Protein AF-A0AAW0I495-F1 (afdb_monomer_lite)

pLDDT: mean 79.86, std 12.15, range [39.84, 93.38]

Radius of gyration: 35.54 Å; chains: 1; bounding box: 94×28×80 Å

Secondary structure (DSSP, 8-state):
--TTSTTS--EEEEEEEEEEETTEEEEEEEEEEES--S-HHHHHHHHHHHTT--GGGHHHHHHHHHHHHHHHHHHHHHHHHHHHHHHHHTT-S-HHHHHHHHHHHHHTTSPPPP--HHHHHHHHHHHHHT-HHHHHHHHHHHHHHHHT-

Structure (mmCIF, N/CA/C/O backbone):
data_AF-A0AAW0I495-F1
#
_entry.id   AF-A0AAW0I495-F1
#
loop_
_atom_site.group_PDB
_atom_site.id
_atom_site.type_symbol
_atom_site.label_atom_id
_atom_site.label_alt_id
_atom_site.label_comp_id
_atom_site.label_asym_id
_atom_site.label_entity_id
_atom_site.label_seq_id
_atom_site.pdbx_PDB_ins_code
_atom_site.Cartn_x
_atom_site.Cartn_y
_atom_site.Cartn_z
_atom_site.occupancy
_atom_site.B_iso_or_equiv
_atom_site.auth_seq_id
_atom_site.auth_comp_id
_atom_site.auth_asym_id
_atom_site.auth_atom_id
_atom_site.pdbx_PDB_model_num
ATOM 1 N N . MET A 1 1 ? -3.732 14.929 -19.873 1.00 40.59 1 MET A N 1
ATOM 2 C CA . MET A 1 1 ? -3.754 13.552 -19.326 1.00 40.59 1 MET A CA 1
ATOM 3 C C . MET A 1 1 ? -4.647 13.350 -18.081 1.00 40.59 1 MET A C 1
ATOM 5 O O . MET A 1 1 ? -4.532 12.325 -17.434 1.00 40.59 1 MET A O 1
ATOM 9 N N . LYS A 1 2 ? -5.598 14.244 -17.744 1.00 39.84 2 LYS A N 1
ATOM 10 C CA . LYS A 1 2 ? -6.384 14.153 -16.486 1.00 39.84 2 LYS A CA 1
ATOM 11 C C . LYS A 1 2 ? -7.687 13.326 -16.546 1.00 39.84 2 LYS A C 1
ATOM 13 O O . LYS A 1 2 ? -8.270 13.065 -15.507 1.00 39.84 2 LYS A O 1
ATOM 18 N N . LYS A 1 3 ? -8.145 12.896 -17.729 1.00 41.38 3 LYS A N 1
ATOM 19 C CA . LYS A 1 3 ? -9.504 12.338 -17.918 1.00 41.38 3 LYS A CA 1
ATOM 20 C C . LYS A 1 3 ? -9.664 10.833 -17.646 1.00 41.38 3 LYS A C 1
ATOM 22 O O . LYS A 1 3 ? -10.792 10.364 -17.626 1.00 41.38 3 LYS A O 1
ATOM 27 N N . ASN A 1 4 ? -8.579 10.074 -17.453 1.00 40.81 4 ASN A N 1
ATOM 28 C CA . ASN A 1 4 ? -8.675 8.617 -17.247 1.00 40.81 4 ASN A CA 1
ATOM 29 C C . ASN A 1 4 ? -8.729 8.199 -15.768 1.00 40.81 4 ASN A C 1
ATOM 31 O O . ASN A 1 4 ? -9.059 7.060 -15.466 1.00 40.81 4 ASN A O 1
ATOM 35 N N . ARG A 1 5 ? -8.449 9.133 -14.850 1.00 46.62 5 ARG A N 1
ATOM 36 C CA . ARG A 1 5 ? -8.487 8.894 -13.403 1.00 46.62 5 ARG A CA 1
ATOM 37 C C . ARG A 1 5 ? -9.922 8.717 -12.890 1.00 46.62 5 ARG A C 1
ATOM 39 O O . ARG A 1 5 ? -10.199 7.796 -12.144 1.00 46.62 5 ARG A O 1
ATOM 46 N N . GLU A 1 6 ? -10.874 9.509 -13.375 1.00 45.34 6 GLU A N 1
ATOM 47 C CA . GLU A 1 6 ? -12.251 9.551 -12.845 1.00 45.34 6 GLU A CA 1
ATOM 48 C C . GLU A 1 6 ? -13.083 8.265 -13.032 1.00 45.34 6 GLU A C 1
ATOM 50 O O . GLU A 1 6 ? -14.117 8.112 -12.387 1.00 45.34 6 GLU A O 1
ATOM 55 N N . ARG A 1 7 ? -12.672 7.322 -13.892 1.00 47.03 7 ARG A N 1
ATOM 56 C CA . ARG A 1 7 ? -13.521 6.173 -14.264 1.00 47.03 7 ARG A CA 1
ATOM 57 C C . ARG A 1 7 ? -13.521 5.010 -13.268 1.00 47.03 7 ARG A C 1
ATOM 59 O O . ARG A 1 7 ? -14.416 4.175 -13.354 1.00 47.03 7 ARG A O 1
ATOM 66 N N . PHE A 1 8 ? -12.576 4.951 -12.328 1.00 48.75 8 PHE A N 1
ATOM 67 C CA . PHE A 1 8 ? -12.433 3.802 -11.419 1.00 48.75 8 PHE A CA 1
ATOM 68 C C . PHE A 1 8 ? -12.704 4.107 -9.936 1.00 48.75 8 PHE A C 1
ATOM 70 O O . PHE A 1 8 ? -12.811 3.174 -9.144 1.00 48.75 8 PHE A O 1
ATOM 77 N N . TYR A 1 9 ? -12.895 5.375 -9.562 1.00 53.16 9 TYR A N 1
ATOM 78 C CA . TYR A 1 9 ? -12.878 5.839 -8.164 1.00 53.16 9 TYR A CA 1
ATOM 79 C C . TYR A 1 9 ? -14.238 5.875 -7.446 1.00 53.16 9 TYR A C 1
ATOM 81 O O . TYR A 1 9 ? -14.495 6.772 -6.654 1.00 53.16 9 TYR A O 1
ATOM 89 N N . ASN A 1 10 ? -15.146 4.940 -7.731 1.00 58.00 10 ASN A N 1
ATOM 90 C CA . ASN A 1 10 ? -16.449 4.891 -7.048 1.00 58.00 10 ASN A CA 1
ATOM 91 C C . ASN A 1 10 ? -16.924 3.455 -6.811 1.00 58.00 10 ASN A C 1
ATOM 93 O O . ASN A 1 10 ? -18.068 3.108 -7.104 1.00 58.00 10 ASN A O 1
ATOM 97 N N . LYS A 1 11 ? -16.042 2.586 -6.311 1.00 72.06 11 LYS A N 1
ATOM 98 C CA . LYS A 1 11 ? -16.481 1.283 -5.802 1.00 72.06 11 LYS A CA 1
ATOM 99 C C . LYS A 1 11 ? -16.771 1.425 -4.316 1.00 72.06 11 LYS A C 1
ATOM 101 O O . LYS A 1 11 ? -15.855 1.638 -3.525 1.00 72.06 11 LYS A O 1
ATOM 106 N N . GLU A 1 12 ? -18.048 1.328 -3.963 1.00 80.38 12 GLU A N 1
ATOM 107 C CA . GLU A 1 12 ? -18.464 1.127 -2.578 1.00 80.38 12 GLU A CA 1
ATOM 108 C C . GLU A 1 12 ? -18.153 -0.320 -2.188 1.00 80.38 12 GLU A C 1
ATOM 110 O O . GLU A 1 12 ? -18.569 -1.262 -2.867 1.00 80.38 12 GLU A O 1
ATOM 115 N N . ARG A 1 13 ? -17.382 -0.495 -1.116 1.00 84.69 13 ARG A N 1
ATOM 116 C CA . ARG A 1 13 ? -17.071 -1.799 -0.529 1.00 84.69 13 ARG A CA 1
ATOM 117 C C . ARG A 1 13 ? -17.518 -1.806 0.918 1.00 84.69 13 ARG A 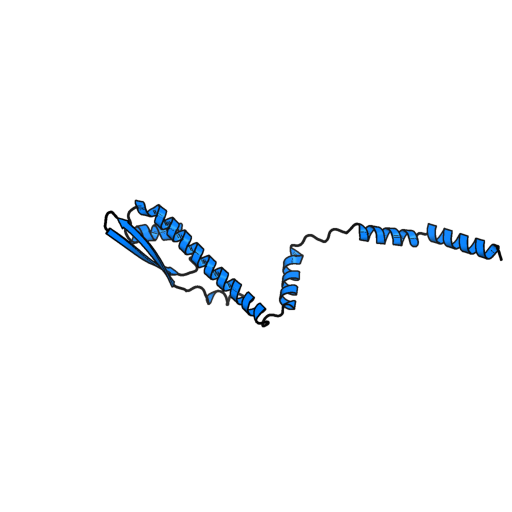C 1
ATOM 119 O O . ARG A 1 13 ? -17.332 -0.830 1.637 1.00 84.69 13 ARG A O 1
ATOM 126 N N . GLU A 1 14 ? -18.125 -2.903 1.337 1.00 88.81 14 GLU A N 1
ATOM 127 C CA . GLU A 1 14 ? -18.637 -3.036 2.695 1.00 88.81 14 GLU A CA 1
ATOM 128 C C . GLU A 1 14 ? -17.513 -3.503 3.628 1.00 88.81 14 GLU A C 1
ATOM 130 O O . GLU A 1 14 ? -17.007 -4.617 3.506 1.00 88.81 14 GLU A O 1
ATOM 135 N N . PHE A 1 15 ? -17.120 -2.641 4.563 1.00 89.25 15 PHE A N 1
ATOM 136 C CA . PHE A 1 15 ? -16.272 -3.007 5.688 1.00 89.25 15 PHE A CA 1
ATOM 137 C C . PHE A 1 15 ? -17.123 -3.707 6.744 1.00 89.25 15 PHE A C 1
ATOM 139 O O . PHE A 1 15 ? -18.096 -3.137 7.240 1.00 89.25 15 PHE A O 1
ATOM 146 N N . VAL A 1 16 ? -16.751 -4.938 7.097 1.00 90.50 16 VAL A N 1
ATOM 147 C CA . VAL A 1 16 ? -17.463 -5.754 8.085 1.00 90.50 16 VAL A CA 1
ATOM 148 C C . VAL A 1 16 ? -16.538 -6.057 9.255 1.00 90.50 16 VAL A C 1
ATOM 150 O O . VAL A 1 16 ? -15.575 -6.809 9.117 1.00 90.50 16 VAL A O 1
ATOM 153 N N . TYR A 1 17 ? -16.869 -5.527 10.427 1.00 90.56 17 TYR A N 1
ATOM 154 C CA . TYR A 1 17 ? -16.129 -5.758 11.661 1.00 90.56 17 TYR A CA 1
ATOM 155 C C . TYR A 1 17 ? -16.989 -6.497 12.683 1.00 90.56 17 TYR A C 1
ATOM 157 O O . TYR A 1 17 ? -18.093 -6.071 13.011 1.00 90.56 17 TYR A O 1
ATOM 165 N N . LYS A 1 18 ? -16.490 -7.622 13.197 1.00 90.25 18 LYS A N 1
ATOM 166 C CA . LYS A 1 18 ? -17.214 -8.485 14.139 1.00 90.25 18 LYS A CA 1
ATOM 167 C C . LYS A 1 18 ? -16.511 -8.478 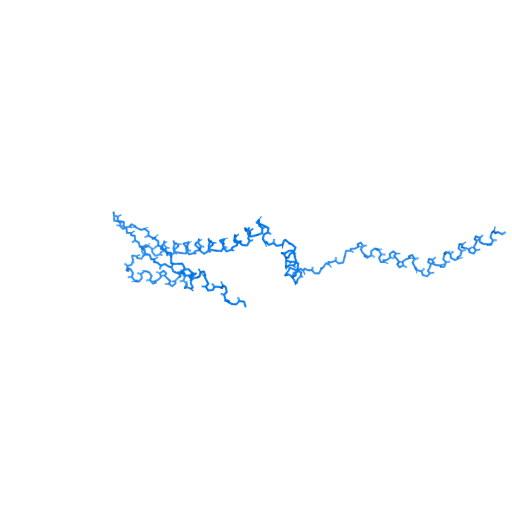15.484 1.00 90.25 18 LYS A C 1
ATOM 169 O O . LYS A 1 18 ? -15.339 -8.832 15.559 1.00 90.25 18 LYS A O 1
ATOM 174 N N . PHE A 1 19 ? -17.242 -8.160 16.545 1.00 87.38 19 PHE A N 1
ATOM 175 C CA . PHE A 1 19 ? -16.723 -8.165 17.911 1.00 87.38 19 PHE A CA 1
ATOM 176 C C . PHE A 1 19 ? -17.697 -8.847 18.872 1.00 87.38 19 PHE A C 1
ATOM 178 O O . PHE A 1 19 ? -18.851 -9.122 18.537 1.00 87.38 19 PHE A O 1
ATOM 185 N N . LYS A 1 20 ? -17.220 -9.188 20.070 1.00 86.38 20 LYS A N 1
ATOM 186 C CA . LYS A 1 20 ? -18.035 -9.834 21.105 1.00 86.38 20 LYS A CA 1
ATOM 187 C C . LYS A 1 20 ? -18.022 -9.007 22.376 1.00 86.38 20 LYS A C 1
ATOM 189 O O . LYS A 1 20 ? -16.964 -8.542 22.787 1.00 86.38 20 LYS A O 1
ATOM 194 N N . VAL A 1 21 ? -19.183 -8.883 23.010 1.00 83.50 21 VAL A N 1
ATOM 195 C CA . VAL A 1 21 ? -19.320 -8.302 24.349 1.00 83.50 21 VAL A CA 1
ATOM 196 C C . VAL A 1 21 ? -19.984 -9.357 25.228 1.00 83.50 21 VAL A C 1
ATOM 198 O O . VAL A 1 21 ? -21.162 -9.670 25.067 1.00 83.50 21 VAL A O 1
ATOM 201 N N . GLY A 1 22 ? -19.204 -9.985 26.112 1.00 83.19 22 GLY A N 1
ATOM 202 C CA . GLY A 1 22 ? -19.672 -11.139 26.884 1.00 83.19 22 GLY A CA 1
ATOM 203 C C . GLY A 1 22 ? -20.067 -12.316 25.980 1.00 83.19 22 GLY A C 1
ATOM 204 O O . GLY A 1 22 ? -19.237 -12.827 25.227 1.00 83.19 22 GLY A O 1
ATOM 205 N N . ASN A 1 23 ? -21.335 -12.737 26.048 1.00 82.88 23 ASN A N 1
ATOM 206 C CA . ASN A 1 23 ? -21.888 -13.815 25.214 1.00 82.88 23 ASN A CA 1
ATOM 207 C C . ASN A 1 23 ? -22.534 -13.328 23.907 1.00 82.88 23 ASN A C 1
ATOM 209 O O . ASN A 1 23 ? -22.874 -14.151 23.054 1.00 82.88 23 ASN A O 1
ATOM 213 N N . GLU A 1 24 ? -22.693 -12.018 23.728 1.00 83.88 24 GLU A N 1
ATOM 214 C CA . GLU A 1 24 ? -23.334 -11.443 22.548 1.00 83.88 24 GLU A CA 1
ATOM 215 C C . GLU A 1 24 ? -22.299 -11.114 21.467 1.00 83.88 24 GLU A C 1
ATOM 217 O O . GLU A 1 24 ? -21.165 -10.712 21.748 1.00 83.88 24 GLU A O 1
ATOM 222 N N . ARG A 1 25 ? -22.678 -11.332 20.203 1.00 86.81 25 ARG A N 1
ATOM 223 C CA . ARG A 1 25 ? -21.847 -11.050 19.026 1.00 86.81 25 ARG A CA 1
ATOM 224 C C . ARG A 1 25 ? -22.445 -9.867 18.284 1.00 86.81 25 ARG A C 1
ATOM 226 O O . ARG A 1 25 ? -23.616 -9.912 17.919 1.00 86.81 25 ARG A O 1
ATOM 233 N N . PHE A 1 26 ? -21.622 -8.867 18.021 1.00 86.38 26 PHE A N 1
ATOM 234 C CA . PHE A 1 26 ? -21.993 -7.665 17.296 1.00 86.38 26 PHE A CA 1
ATOM 235 C C . PHE A 1 26 ? -21.232 -7.600 15.978 1.00 86.38 26 PHE A C 1
ATOM 237 O O . PHE A 1 26 ? -20.101 -8.080 15.861 1.00 86.38 26 PHE A O 1
ATOM 244 N N . GLU A 1 27 ? -21.874 -7.014 14.977 1.00 89.81 27 GLU A N 1
ATOM 245 C CA . GLU A 1 27 ? -21.320 -6.835 13.644 1.00 89.81 27 GLU A CA 1
ATOM 246 C C . GLU A 1 27 ? -21.578 -5.399 13.195 1.00 89.81 27 GLU A C 1
ATOM 248 O O . GLU A 1 27 ? -22.721 -4.951 13.130 1.00 89.81 27 GLU A O 1
ATOM 253 N N . LEU A 1 28 ? -20.498 -4.681 12.912 1.00 87.31 28 LEU A N 1
ATOM 254 C CA . LEU A 1 28 ? -20.501 -3.347 12.344 1.00 87.31 28 LEU A CA 1
ATOM 255 C C . LEU A 1 28 ? -20.291 -3.475 10.835 1.00 87.31 28 LEU A C 1
ATOM 257 O O . LEU A 1 28 ? -19.292 -4.050 10.402 1.00 87.31 28 LEU A O 1
ATOM 261 N N . ARG A 1 29 ? -21.222 -2.935 10.046 1.00 88.81 29 ARG A N 1
ATOM 262 C CA . ARG A 1 29 ? -21.123 -2.871 8.584 1.00 88.81 29 ARG A CA 1
ATOM 263 C C . ARG A 1 29 ? -21.100 -1.425 8.136 1.00 88.81 29 ARG A C 1
ATOM 265 O O . ARG A 1 29 ? -22.003 -0.666 8.485 1.00 88.81 29 ARG A O 1
ATOM 272 N N . VAL A 1 30 ? -20.075 -1.055 7.380 1.00 87.06 30 VAL A N 1
ATOM 273 C CA . VAL A 1 30 ? -19.862 0.320 6.925 1.00 87.06 30 VAL A CA 1
ATOM 274 C C . VAL A 1 30 ? -19.537 0.304 5.435 1.00 87.06 30 VAL A C 1
ATOM 276 O O . VAL A 1 30 ? -18.528 -0.286 5.050 1.00 87.06 30 VAL A O 1
ATOM 279 N N . PRO A 1 31 ? -20.336 0.952 4.576 1.00 87.00 31 PRO A N 1
ATOM 280 C CA . PRO A 1 31 ? -19.961 1.139 3.182 1.00 87.00 31 PRO A CA 1
ATOM 281 C C . PRO A 1 31 ? -18.845 2.188 3.077 1.00 87.00 31 PRO A C 1
ATOM 283 O O . PRO A 1 31 ? -19.015 3.334 3.491 1.00 87.00 31 PRO A O 1
ATOM 286 N N . LEU A 1 32 ? -17.705 1.800 2.508 1.00 85.75 32 LEU A N 1
ATOM 287 C CA . LEU A 1 32 ? -16.554 2.666 2.259 1.00 85.75 32 LEU A CA 1
ATOM 288 C C . LEU A 1 32 ? -16.368 2.880 0.759 1.00 85.75 32 LEU A C 1
ATOM 290 O O . LEU A 1 32 ? -16.420 1.935 -0.029 1.00 85.75 32 LEU A O 1
ATOM 294 N N . LYS A 1 33 ? -16.135 4.130 0.360 1.00 84.62 33 LYS A N 1
ATOM 295 C CA . LYS A 1 33 ? -15.825 4.496 -1.025 1.00 84.62 33 LYS A CA 1
ATOM 296 C C . LYS A 1 33 ? -14.319 4.465 -1.231 1.00 84.62 33 LYS A C 1
ATOM 298 O O . LYS A 1 33 ? -13.593 5.097 -0.473 1.00 84.62 33 LYS A O 1
ATOM 303 N N . PHE A 1 34 ? -13.876 3.737 -2.253 1.00 81.25 34 PHE A N 1
ATOM 304 C CA . PHE A 1 34 ? -12.468 3.668 -2.635 1.00 81.25 34 PHE A CA 1
ATOM 305 C C . PHE A 1 34 ? -12.177 4.561 -3.850 1.00 81.25 34 PHE A C 1
ATOM 307 O O . PHE A 1 34 ? -12.960 4.541 -4.811 1.00 81.25 34 PHE A O 1
ATOM 314 N N . PRO A 1 35 ? -11.059 5.312 -3.835 1.00 75.62 35 PRO A N 1
ATOM 315 C CA . PRO A 1 35 ? -9.995 5.308 -2.833 1.00 75.62 35 PRO A CA 1
ATOM 316 C C . PRO A 1 35 ? -10.416 6.102 -1.590 1.00 75.62 35 PRO A C 1
ATOM 318 O O . PRO A 1 35 ? -11.150 7.083 -1.687 1.00 75.62 35 PRO A O 1
ATOM 321 N N . VAL A 1 36 ? -9.993 5.645 -0.411 1.00 76.62 36 VAL A N 1
ATOM 322 C CA . VAL A 1 36 ? -10.319 6.331 0.842 1.00 76.62 36 VAL A CA 1
ATOM 323 C C . VAL A 1 36 ? -9.443 7.582 0.935 1.00 76.62 36 VAL A C 1
ATOM 325 O O . VAL A 1 36 ? -8.290 7.506 1.344 1.00 76.62 36 VAL A O 1
ATOM 328 N N . ASP A 1 37 ? -9.985 8.729 0.521 1.00 70.75 37 ASP A N 1
ATOM 329 C CA . ASP A 1 37 ? -9.281 10.020 0.588 1.00 70.75 37 ASP A CA 1
ATOM 330 C C . ASP A 1 37 ? -9.147 10.538 2.035 1.00 70.75 37 ASP A C 1
ATOM 332 O O . ASP A 1 37 ? -8.296 11.374 2.342 1.00 70.75 37 ASP A O 1
ATOM 336 N N . GLU A 1 38 ? -9.993 10.048 2.944 1.00 75.75 38 GLU A N 1
ATOM 337 C CA . GLU A 1 38 ? -9.979 10.431 4.353 1.00 75.75 38 GLU A CA 1
ATOM 338 C C . GLU A 1 38 ? -8.912 9.673 5.151 1.00 75.75 38 GLU A C 1
ATOM 340 O O . GLU A 1 38 ? -8.647 8.491 4.944 1.00 75.75 38 GLU A O 1
ATOM 345 N N . ASN A 1 39 ? -8.319 10.340 6.143 1.00 84.81 39 ASN A N 1
ATOM 346 C CA . ASN A 1 39 ? -7.395 9.682 7.061 1.00 84.81 39 ASN A CA 1
ATOM 347 C C . ASN A 1 39 ? -8.123 8.549 7.809 1.00 84.81 39 ASN A C 1
ATOM 349 O O . ASN A 1 39 ? -9.154 8.786 8.438 1.00 84.81 39 ASN A O 1
ATOM 353 N N . VAL A 1 40 ? -7.552 7.342 7.833 1.00 86.19 40 VAL A N 1
ATOM 354 C CA . VAL A 1 40 ? -8.080 6.199 8.604 1.00 86.19 40 VAL A CA 1
ATOM 355 C C . VAL A 1 40 ? -8.239 6.554 10.090 1.00 86.19 40 VAL A C 1
ATOM 357 O O . VAL A 1 40 ? -9.186 6.136 10.759 1.00 86.19 40 VAL A O 1
ATOM 360 N N . SER A 1 41 ? -7.357 7.418 10.608 1.00 85.69 41 SER A N 1
ATOM 361 C CA . SER A 1 41 ? -7.462 7.955 11.966 1.00 85.69 41 SER A CA 1
ATOM 362 C C . SER A 1 41 ? -8.648 8.920 12.156 1.00 85.69 41 SER A C 1
ATOM 364 O O . SER A 1 41 ? -9.127 9.101 13.263 1.00 85.69 41 SER A O 1
ATOM 366 N N . HIS A 1 42 ? -9.163 9.543 11.109 1.00 87.62 42 HIS A N 1
ATOM 367 C CA . HIS A 1 42 ? -10.403 10.311 11.203 1.00 87.62 42 HIS A CA 1
ATOM 368 C C . HIS A 1 42 ? -11.617 9.379 11.105 1.00 87.62 42 HIS A C 1
ATOM 370 O O . HIS A 1 42 ? -12.503 9.412 11.957 1.00 87.62 42 HIS A O 1
ATOM 376 N N . LEU A 1 43 ? -11.590 8.462 10.134 1.00 87.25 43 LEU A N 1
ATOM 377 C CA . LEU A 1 43 ? -12.669 7.515 9.872 1.00 87.25 43 LEU A CA 1
ATOM 378 C C . LEU A 1 43 ? -12.968 6.607 11.076 1.00 87.25 43 LEU A C 1
ATOM 380 O O . LEU A 1 43 ? -14.133 6.460 11.440 1.00 87.25 43 LEU A O 1
ATOM 384 N N . HIS A 1 44 ? -11.951 6.052 11.751 1.00 90.06 44 HIS A N 1
ATOM 385 C CA . HIS A 1 44 ? -12.194 5.246 12.959 1.00 90.06 44 HIS A CA 1
ATOM 386 C C . HIS A 1 44 ? -12.867 6.067 14.071 1.00 90.06 44 HIS A C 1
ATOM 388 O O . HIS A 1 44 ? -13.783 5.569 14.719 1.00 90.06 44 HIS A O 1
ATOM 394 N N . GLY A 1 45 ? -12.461 7.328 14.264 1.00 86.38 45 GLY A N 1
ATOM 395 C CA . GLY A 1 45 ? -13.045 8.217 15.267 1.00 86.38 45 GLY A CA 1
ATOM 396 C C . GLY A 1 45 ? -14.508 8.528 14.958 1.00 86.38 45 GLY A C 1
ATOM 397 O O . GLY A 1 45 ? -15.360 8.464 15.845 1.00 86.38 45 GLY A O 1
ATOM 398 N N . CYS A 1 46 ? -14.826 8.768 13.682 1.00 87.81 46 CYS A N 1
ATOM 399 C CA . CYS A 1 46 ? -16.204 8.908 13.222 1.00 87.81 46 CYS A CA 1
ATOM 400 C C . CYS A 1 46 ? -17.025 7.639 13.484 1.00 87.81 46 CYS A C 1
ATOM 402 O O . CYS A 1 46 ? -18.144 7.746 13.976 1.00 87.81 46 CYS A O 1
ATOM 404 N N . LEU A 1 47 ? -16.483 6.447 13.215 1.00 88.44 47 LEU A N 1
ATOM 405 C CA . LEU A 1 47 ? -17.182 5.182 13.464 1.00 88.44 47 LEU A CA 1
ATOM 406 C C . LEU A 1 47 ? -17.443 4.937 14.952 1.00 88.44 47 LEU A C 1
ATOM 408 O O . LEU A 1 47 ? -18.556 4.562 15.322 1.00 88.44 47 LEU A O 1
ATOM 412 N N . MET A 1 48 ? -16.447 5.198 15.800 1.00 89.06 48 MET A N 1
ATOM 413 C CA . MET A 1 48 ? -16.578 5.112 17.255 1.00 89.06 48 MET A CA 1
ATOM 414 C C . MET A 1 48 ? -17.693 6.028 17.775 1.00 89.06 48 MET A C 1
ATOM 416 O O . MET A 1 48 ? -18.524 5.588 18.572 1.00 89.06 48 MET A O 1
ATOM 420 N N . LEU A 1 49 ? -17.743 7.272 17.283 1.00 87.81 49 LEU A N 1
ATOM 421 C CA . LEU A 1 49 ? -18.728 8.275 17.692 1.00 87.81 49 LEU A CA 1
ATOM 422 C C . LEU A 1 49 ? -20.137 7.977 17.158 1.00 87.81 49 LEU A C 1
ATOM 424 O O . LEU A 1 49 ? -21.106 8.044 17.908 1.00 87.81 49 LEU A O 1
ATOM 428 N N . LEU A 1 50 ? -20.266 7.642 15.871 1.00 88.12 50 LEU A N 1
ATOM 429 C CA . LEU A 1 50 ? -21.562 7.430 15.214 1.00 88.12 50 LEU A CA 1
ATOM 430 C C . LEU A 1 50 ? -22.279 6.177 15.724 1.00 88.12 50 LEU A C 1
ATOM 432 O O . LEU A 1 50 ? -23.503 6.175 15.845 1.00 88.12 50 LEU A O 1
ATOM 436 N N . HIS A 1 51 ? -21.527 5.119 16.034 1.00 86.12 51 HIS A N 1
ATOM 437 C CA . HIS A 1 51 ? -22.087 3.834 16.454 1.00 86.12 51 HIS A CA 1
ATOM 438 C C . HIS A 1 51 ? -22.045 3.607 17.973 1.00 86.12 51 HIS A C 1
ATOM 440 O O . HIS A 1 51 ? -22.451 2.536 18.421 1.00 86.12 51 HIS A O 1
ATOM 446 N N . ASN A 1 52 ? -21.600 4.597 18.763 1.00 85.38 52 ASN A N 1
ATOM 447 C CA . ASN A 1 52 ? -21.460 4.512 20.225 1.00 85.38 52 ASN A CA 1
ATOM 448 C C . ASN A 1 52 ? -20.742 3.225 20.674 1.00 85.38 52 ASN A C 1
ATOM 450 O O . ASN A 1 52 ? -21.219 2.487 21.540 1.00 85.38 52 ASN A O 1
ATOM 454 N N . LEU A 1 53 ? -19.613 2.926 20.029 1.00 87.44 53 LEU A N 1
ATOM 455 C CA . LEU A 1 53 ? -18.897 1.671 20.235 1.00 87.44 53 LEU A CA 1
ATOM 456 C C . LEU A 1 53 ? -18.104 1.685 21.555 1.00 87.44 53 LEU A C 1
ATOM 458 O O . LEU A 1 53 ? -17.588 2.731 21.954 1.00 87.44 53 LEU A O 1
ATOM 462 N N . PRO A 1 54 ? -17.961 0.535 22.240 1.00 86.12 54 PRO A N 1
ATOM 463 C CA . PRO A 1 54 ? -17.157 0.453 23.456 1.00 86.12 54 PRO A CA 1
ATOM 464 C C . PRO A 1 54 ? -15.682 0.812 23.220 1.00 86.12 54 PRO A C 1
ATOM 466 O O . PRO A 1 54 ? -15.079 0.361 22.256 1.00 86.12 54 PRO A O 1
ATOM 469 N N . CYS A 1 55 ? -15.042 1.535 24.139 1.00 85.75 55 CYS A N 1
ATOM 470 C CA . CYS A 1 55 ? -13.637 1.942 23.976 1.00 85.75 55 CYS A CA 1
ATOM 471 C C . CYS A 1 55 ? -12.643 0.769 23.887 1.00 85.75 55 CYS A C 1
ATOM 473 O O . CYS A 1 55 ? -11.579 0.903 23.295 1.00 85.75 55 CYS A O 1
ATOM 475 N N . PHE A 1 56 ? -12.978 -0.408 24.426 1.00 87.19 56 PHE A N 1
ATOM 476 C CA . PHE A 1 56 ? -12.068 -1.556 24.396 1.00 87.19 56 PHE A CA 1
ATOM 477 C C . PHE A 1 56 ? -11.847 -2.130 22.988 1.00 87.19 56 PHE A C 1
ATOM 479 O O . PHE A 1 56 ? -10.859 -2.825 22.786 1.00 87.19 56 PHE A O 1
ATOM 486 N N . ILE A 1 57 ? -12.749 -1.870 22.030 1.00 88.50 57 ILE A N 1
ATOM 487 C CA . ILE A 1 57 ? -12.575 -2.317 20.638 1.00 88.50 57 ILE A CA 1
ATOM 488 C C . ILE A 1 57 ? -11.836 -1.292 19.779 1.00 88.50 57 ILE A C 1
ATOM 490 O O . ILE A 1 57 ? -11.606 -1.559 18.606 1.00 88.50 57 ILE A O 1
ATOM 494 N N . GLU A 1 58 ? -11.501 -0.119 20.318 1.00 88.81 58 GLU A N 1
ATOM 495 C CA . GLU A 1 58 ? -10.977 1.010 19.544 1.00 88.81 58 GLU A CA 1
ATOM 496 C C . GLU A 1 58 ? -9.658 0.670 18.838 1.00 88.81 58 GLU A C 1
ATOM 498 O O . GLU A 1 58 ? -9.517 0.933 17.642 1.00 88.81 58 GLU A O 1
ATOM 503 N N . SER A 1 59 ? -8.718 0.036 19.549 1.00 89.44 59 SER A N 1
ATOM 504 C CA . SER A 1 59 ? -7.432 -0.398 18.986 1.00 89.44 59 SER A CA 1
ATOM 505 C C . SER A 1 59 ? -7.624 -1.386 17.841 1.00 89.44 59 SER A C 1
ATOM 507 O O . SER A 1 59 ? -7.086 -1.196 16.750 1.00 89.44 59 SER A O 1
ATOM 509 N N . ASP A 1 60 ? -8.440 -2.405 18.085 1.00 91.12 60 ASP A N 1
ATOM 510 C CA . ASP A 1 60 ? -8.631 -3.534 17.181 1.00 91.12 60 ASP A CA 1
ATOM 511 C C . ASP A 1 60 ? -9.432 -3.110 15.948 1.00 91.12 60 ASP A C 1
ATOM 513 O O . ASP A 1 60 ? -9.120 -3.507 14.826 1.00 91.12 60 ASP A O 1
ATOM 517 N N . LEU A 1 61 ? -10.434 -2.245 16.140 1.00 90.38 61 LEU A N 1
ATOM 518 C CA . LEU A 1 61 ? -11.215 -1.646 15.065 1.00 90.38 61 LEU A CA 1
ATOM 519 C C . LEU A 1 61 ? -10.329 -0.781 14.172 1.00 90.38 61 LEU A C 1
ATOM 521 O O . LEU A 1 61 ? -10.422 -0.882 12.951 1.00 90.38 61 LEU A O 1
ATOM 525 N N . LYS A 1 62 ? -9.467 0.054 14.764 1.00 91.62 62 LYS A N 1
ATOM 526 C CA . LYS A 1 62 ? -8.541 0.897 14.007 1.00 91.62 62 LYS A CA 1
ATOM 527 C C . LYS A 1 62 ? -7.576 0.048 13.185 1.00 91.62 62 LYS A C 1
ATOM 529 O O . LYS A 1 62 ? -7.382 0.331 12.009 1.00 91.62 62 LYS A O 1
ATOM 534 N N . GLU A 1 63 ? -7.002 -0.995 13.778 1.00 93.38 63 GLU A N 1
ATOM 535 C CA . GLU A 1 63 ? -6.084 -1.892 13.076 1.00 93.38 63 GLU A CA 1
ATOM 536 C C . GLU A 1 63 ? -6.782 -2.666 11.949 1.00 93.38 63 GLU A C 1
ATOM 538 O O . GLU A 1 63 ? -6.268 -2.731 10.832 1.00 93.38 63 GLU A O 1
ATOM 543 N N . ALA A 1 64 ? -7.973 -3.212 12.212 1.00 92.31 64 ALA A N 1
ATOM 544 C CA . ALA A 1 64 ? -8.766 -3.922 11.213 1.00 92.31 64 ALA A CA 1
ATOM 545 C C . ALA A 1 64 ? -9.186 -3.005 10.057 1.00 92.31 64 ALA A C 1
ATOM 547 O O . ALA A 1 64 ? -9.152 -3.421 8.900 1.00 92.31 64 ALA A O 1
ATOM 548 N N . LEU A 1 65 ? -9.552 -1.757 10.359 1.00 91.19 65 LEU A N 1
ATOM 549 C CA . LEU A 1 65 ? -9.902 -0.756 9.357 1.00 91.19 65 LEU A CA 1
ATOM 550 C C . LEU A 1 65 ? -8.687 -0.371 8.506 1.00 91.19 65 LEU A C 1
ATOM 552 O O . LEU A 1 65 ? -8.800 -0.355 7.284 1.00 91.19 65 LEU A O 1
ATOM 556 N N . SER A 1 66 ? -7.528 -0.113 9.124 1.00 91.81 66 SER A N 1
ATOM 557 C CA . SER A 1 66 ? -6.284 0.167 8.395 1.00 91.81 66 SER A CA 1
ATOM 558 C C . SER A 1 66 ? -5.916 -0.981 7.462 1.00 91.81 66 SER A C 1
ATOM 560 O O . SER A 1 66 ? -5.722 -0.748 6.273 1.00 91.81 66 SER A O 1
ATOM 562 N N . ARG A 1 67 ? -5.908 -2.222 7.969 1.00 93.06 67 ARG A N 1
ATOM 563 C CA . ARG A 1 67 ? -5.615 -3.408 7.153 1.00 93.06 67 ARG A CA 1
ATOM 564 C C . ARG A 1 67 ? -6.585 -3.556 5.989 1.00 93.06 67 ARG A C 1
ATOM 566 O O . ARG A 1 67 ? -6.147 -3.776 4.870 1.00 93.06 67 ARG A O 1
ATOM 573 N N . PHE A 1 68 ? -7.884 -3.380 6.223 1.00 91.38 68 PHE A N 1
ATOM 574 C CA . PHE A 1 68 ? -8.879 -3.467 5.156 1.00 91.38 68 PHE A CA 1
ATOM 575 C C . PHE A 1 68 ? -8.659 -2.412 4.064 1.00 91.38 68 PHE A C 1
ATOM 577 O O . PHE A 1 68 ? -8.718 -2.728 2.877 1.00 91.38 68 PHE A O 1
ATOM 584 N N . VAL A 1 69 ? -8.388 -1.161 4.449 1.00 90.00 69 VAL A N 1
ATOM 585 C CA . VAL A 1 69 ? -8.121 -0.084 3.487 1.00 90.00 69 VAL A CA 1
ATOM 586 C C . VAL A 1 69 ? -6.836 -0.355 2.706 1.00 90.00 69 VAL A C 1
ATOM 588 O O . VAL A 1 69 ? -6.827 -0.180 1.489 1.00 90.00 69 VAL A O 1
ATOM 591 N N . GLU A 1 70 ? -5.776 -0.812 3.372 1.00 90.81 70 GLU A N 1
ATOM 592 C CA . GLU A 1 70 ? -4.504 -1.165 2.736 1.00 90.81 70 GLU A CA 1
ATOM 593 C C . GLU A 1 70 ? -4.658 -2.333 1.757 1.00 90.81 70 GLU A C 1
ATOM 595 O O . GLU A 1 70 ? -4.275 -2.204 0.596 1.00 90.81 70 GLU A O 1
ATOM 600 N N . GLU A 1 71 ? -5.266 -3.443 2.183 1.00 90.81 71 GLU A N 1
ATOM 601 C CA . GLU A 1 71 ? -5.483 -4.630 1.350 1.00 90.81 71 GLU A CA 1
ATOM 602 C C . GLU A 1 71 ? -6.322 -4.303 0.111 1.00 90.81 71 GLU A C 1
ATOM 604 O O . GLU A 1 71 ? -5.955 -4.662 -1.007 1.00 90.81 71 GLU A O 1
ATOM 609 N N . GLU A 1 72 ? -7.436 -3.590 0.273 1.00 88.94 72 GLU A N 1
ATOM 610 C CA . GLU A 1 72 ? -8.310 -3.270 -0.855 1.00 88.94 72 GLU A CA 1
ATOM 611 C C . GLU A 1 72 ? -7.677 -2.241 -1.804 1.00 88.94 72 GLU A C 1
ATOM 613 O O . GLU A 1 72 ? -7.865 -2.347 -3.020 1.00 88.94 72 GLU A O 1
ATOM 618 N N . SER A 1 73 ? -6.874 -1.306 -1.281 1.00 87.94 73 SER A N 1
ATOM 619 C CA . SER A 1 73 ? -6.097 -0.366 -2.104 1.00 87.94 73 SER A CA 1
ATOM 620 C C . SER A 1 73 ? -4.995 -1.080 -2.886 1.00 87.94 73 SER A C 1
ATOM 622 O O . SER A 1 73 ? -4.845 -0.843 -4.084 1.00 87.94 73 SER A O 1
ATOM 624 N N . LEU A 1 74 ? -4.264 -2.001 -2.248 1.00 89.00 74 LEU A N 1
ATOM 625 C CA . LEU A 1 74 ? -3.261 -2.839 -2.910 1.00 89.00 74 LEU A CA 1
ATOM 626 C C . LEU A 1 74 ? -3.889 -3.659 -4.035 1.00 89.00 74 LEU A C 1
ATOM 628 O O . LEU A 1 74 ? -3.388 -3.646 -5.152 1.00 89.00 74 LEU A O 1
ATOM 632 N N . ARG A 1 75 ? -5.041 -4.288 -3.788 1.00 88.31 75 ARG A N 1
ATOM 633 C CA . ARG A 1 75 ? -5.761 -5.058 -4.813 1.00 88.31 75 ARG A CA 1
ATOM 634 C C . ARG A 1 75 ? -6.200 -4.210 -6.002 1.00 88.31 75 ARG A C 1
ATOM 636 O O . ARG A 1 75 ? -6.258 -4.717 -7.123 1.00 88.31 75 ARG A O 1
ATOM 643 N N . ASP A 1 76 ? -6.561 -2.950 -5.773 1.00 86.62 76 ASP A N 1
ATOM 644 C CA . ASP A 1 76 ? -6.887 -2.029 -6.861 1.00 86.62 76 ASP A CA 1
ATOM 645 C C . ASP A 1 76 ? -5.645 -1.641 -7.668 1.00 86.62 76 ASP A C 1
ATOM 647 O O . ASP A 1 76 ? -5.716 -1.640 -8.899 1.00 86.62 76 ASP A O 1
ATOM 651 N N . HIS A 1 77 ? -4.508 -1.414 -7.009 1.00 86.06 77 HIS A N 1
ATOM 652 C CA . HIS A 1 77 ? -3.229 -1.186 -7.682 1.00 86.06 77 HIS A CA 1
ATOM 653 C C . HIS A 1 77 ? -2.753 -2.405 -8.473 1.00 86.06 77 HIS A C 1
ATOM 655 O O . HIS A 1 77 ? -2.379 -2.257 -9.634 1.00 86.06 77 HIS A O 1
ATOM 661 N N . ASP A 1 78 ? -2.836 -3.604 -7.898 1.00 88.94 78 ASP A N 1
ATOM 662 C CA . ASP A 1 78 ? -2.496 -4.852 -8.582 1.00 88.94 78 ASP A CA 1
ATOM 663 C C . ASP A 1 78 ? -3.358 -5.026 -9.834 1.00 88.94 78 ASP A C 1
ATOM 665 O O . ASP A 1 78 ? -2.853 -5.323 -10.912 1.00 88.94 78 ASP A O 1
ATOM 669 N N . ARG A 1 79 ? -4.667 -4.764 -9.736 1.00 86.94 79 ARG A N 1
ATOM 670 C CA . ARG A 1 79 ? -5.574 -4.845 -10.887 1.00 86.94 79 ARG A CA 1
ATOM 671 C C . ARG A 1 79 ? -5.261 -3.799 -11.959 1.00 86.94 79 ARG A C 1
ATOM 673 O O . ARG A 1 79 ? -5.413 -4.088 -13.146 1.00 86.94 79 ARG A O 1
ATOM 680 N N . GLU A 1 80 ? -4.890 -2.586 -11.557 1.00 85.88 80 GLU A N 1
ATOM 681 C CA . GLU A 1 80 ? -4.478 -1.527 -12.481 1.00 85.88 80 GLU A CA 1
ATOM 682 C C . GLU A 1 80 ? -3.171 -1.890 -13.195 1.00 85.88 80 GLU A C 1
ATOM 684 O O . GLU A 1 80 ? -3.062 -1.658 -14.397 1.00 85.88 80 GLU A O 1
ATOM 689 N N . ALA A 1 81 ? -2.223 -2.509 -12.488 1.00 84.75 81 ALA A N 1
ATOM 690 C CA . ALA A 1 81 ? -0.955 -2.977 -13.038 1.00 84.75 81 ALA A CA 1
ATOM 691 C C . ALA A 1 81 ? -1.113 -4.220 -13.932 1.00 84.75 81 ALA A C 1
ATOM 693 O O . ALA A 1 81 ? -0.431 -4.332 -14.948 1.00 84.75 81 ALA A O 1
ATOM 694 N N . GLU A 1 82 ? -2.041 -5.123 -13.612 1.00 86.38 82 GLU A N 1
ATOM 695 C CA . GLU A 1 82 ? -2.284 -6.344 -14.389 1.00 86.38 82 GLU A CA 1
ATOM 696 C C . GLU A 1 82 ? -2.885 -6.040 -15.773 1.00 86.38 82 GLU A C 1
ATOM 698 O O . GLU A 1 82 ? -2.581 -6.715 -16.754 1.00 86.38 82 GLU A O 1
ATOM 703 N N . ALA A 1 83 ? -3.710 -4.993 -15.890 1.00 82.62 83 ALA A N 1
ATOM 704 C CA . ALA A 1 83 ? -4.351 -4.615 -17.152 1.00 82.62 83 ALA A CA 1
ATOM 705 C C . ALA A 1 83 ? -3.362 -4.361 -18.320 1.00 82.62 83 ALA A C 1
ATOM 707 O O . ALA A 1 83 ? -3.543 -4.959 -19.385 1.00 82.62 83 ALA A O 1
ATOM 708 N N . PRO A 1 84 ? -2.317 -3.520 -18.180 1.00 79.88 84 PRO A N 1
ATOM 709 C CA . PRO A 1 84 ? -1.301 -3.362 -19.218 1.00 79.88 84 PRO A CA 1
ATOM 710 C C . PRO A 1 84 ? -0.417 -4.607 -19.385 1.00 79.88 84 PRO A C 1
ATOM 712 O O . PRO A 1 84 ? 0.020 -4.870 -20.505 1.00 79.88 84 PRO A O 1
ATOM 715 N N . LEU A 1 85 ? -0.168 -5.393 -18.328 1.00 82.25 85 LEU A N 1
ATOM 716 C CA . LEU A 1 85 ? 0.608 -6.637 -18.431 1.00 82.25 85 LEU A CA 1
ATOM 717 C C . LEU A 1 85 ? -0.097 -7.676 -19.314 1.00 82.25 85 LEU A C 1
ATOM 719 O O . LEU A 1 85 ? 0.526 -8.265 -20.200 1.00 82.25 85 LEU A O 1
ATOM 723 N N . GLU A 1 86 ? -1.405 -7.854 -19.140 1.00 82.00 86 GLU A N 1
ATOM 724 C CA . GLU A 1 86 ? -2.201 -8.744 -19.988 1.00 82.00 86 GLU A CA 1
ATOM 725 C C . GLU A 1 86 ? -2.290 -8.224 -21.436 1.00 82.00 86 GLU A C 1
ATOM 727 O O . GLU A 1 86 ? -2.191 -9.014 -22.376 1.00 82.00 86 GLU A O 1
ATOM 732 N N . ALA A 1 87 ? -2.349 -6.904 -21.653 1.00 80.50 87 ALA A N 1
ATOM 733 C CA . ALA A 1 87 ? -2.289 -6.320 -23.000 1.00 80.50 87 ALA A CA 1
ATOM 734 C C . ALA A 1 87 ? -0.945 -6.597 -23.713 1.00 80.50 87 ALA A C 1
ATOM 736 O O . ALA A 1 87 ? -0.910 -6.877 -24.915 1.00 80.50 87 ALA A O 1
ATOM 737 N N . VAL A 1 88 ? 0.174 -6.589 -22.978 1.00 78.94 88 VAL A N 1
ATOM 738 C CA . VAL A 1 88 ? 1.490 -7.003 -23.502 1.00 78.94 88 VAL A CA 1
ATOM 739 C C . VAL A 1 88 ? 1.501 -8.498 -23.834 1.00 78.94 88 VAL A C 1
ATOM 741 O O . VAL A 1 88 ? 1.982 -8.900 -24.895 1.00 78.94 88 VAL A O 1
ATOM 744 N N . LYS A 1 89 ? 0.938 -9.337 -22.962 1.00 78.94 89 LYS A N 1
ATOM 745 C CA . LYS A 1 89 ? 0.870 -10.796 -23.145 1.00 78.94 89 LYS A CA 1
ATOM 746 C C . LYS A 1 89 ? 0.040 -11.202 -24.364 1.00 78.94 89 LYS A C 1
ATOM 748 O O . LYS A 1 89 ? 0.421 -12.127 -25.080 1.00 78.94 89 LYS A O 1
ATOM 753 N N . LEU A 1 90 ? -1.040 -10.473 -24.645 1.00 79.75 90 LEU A N 1
ATOM 754 C CA . LEU A 1 90 ? -1.871 -10.635 -25.842 1.00 79.75 90 LEU A CA 1
ATOM 755 C C . LEU A 1 90 ? -1.228 -10.052 -27.118 1.00 79.75 90 LEU A C 1
ATOM 757 O O . LEU A 1 90 ? -1.826 -10.135 -28.189 1.00 79.75 90 LEU A O 1
ATOM 761 N N . ARG A 1 91 ? 0.001 -9.514 -27.031 1.00 68.50 91 ARG A N 1
ATOM 762 C CA . ARG A 1 91 ? 0.725 -8.803 -28.104 1.00 68.50 91 ARG A CA 1
ATOM 763 C C . ARG A 1 91 ? -0.022 -7.586 -28.666 1.00 68.50 91 ARG A C 1
ATOM 765 O O . ARG A 1 91 ? 0.275 -7.149 -29.775 1.00 68.50 91 ARG A O 1
ATOM 772 N N . GLU A 1 92 ? -0.962 -7.018 -27.912 1.00 63.62 92 GLU A N 1
ATOM 773 C CA . GLU A 1 92 ? -1.642 -5.773 -28.294 1.00 63.62 92 GLU A CA 1
ATOM 774 C C . GLU A 1 92 ? -0.734 -4.549 -28.101 1.00 63.62 92 GLU A C 1
ATOM 776 O O . GLU A 1 92 ? -0.901 -3.535 -28.778 1.00 63.62 92 GLU A O 1
ATOM 781 N N . VAL A 1 93 ? 0.258 -4.656 -27.213 1.00 64.75 93 VAL A N 1
ATOM 782 C CA . VAL A 1 93 ? 1.277 -3.628 -26.974 1.00 64.75 93 VAL A CA 1
ATOM 783 C C . VAL A 1 93 ? 2.605 -4.059 -27.599 1.00 64.75 93 VAL A C 1
ATOM 785 O O . VAL A 1 93 ? 3.107 -5.152 -27.333 1.00 64.75 93 VAL A O 1
ATOM 788 N N . ASP A 1 94 ? 3.188 -3.185 -28.421 1.00 74.94 94 ASP A N 1
ATOM 789 C CA . ASP A 1 94 ? 4.486 -3.409 -29.055 1.00 74.94 94 ASP A CA 1
ATOM 790 C C . ASP A 1 94 ? 5.625 -3.289 -28.027 1.00 74.94 94 ASP A C 1
ATOM 792 O O . ASP A 1 94 ? 5.872 -2.224 -27.454 1.00 74.94 94 ASP A O 1
ATOM 796 N N . VAL A 1 95 ? 6.349 -4.389 -27.812 1.00 75.38 95 VAL A N 1
ATOM 797 C CA . VAL A 1 95 ? 7.493 -4.473 -26.888 1.00 75.38 95 VAL A CA 1
ATOM 798 C C . VAL A 1 95 ? 8.570 -3.438 -27.237 1.00 75.38 95 VAL A C 1
ATOM 800 O O . VAL A 1 95 ? 9.243 -2.925 -26.342 1.00 75.38 95 VAL A O 1
ATOM 803 N N . HIS A 1 96 ? 8.703 -3.064 -28.515 1.00 75.94 96 HIS A N 1
ATOM 804 C CA . HIS A 1 96 ? 9.647 -2.027 -28.931 1.00 75.94 96 HIS A CA 1
ATOM 805 C C . HIS A 1 96 ? 9.279 -0.637 -28.411 1.00 75.94 96 HIS A C 1
ATOM 807 O O . HIS A 1 96 ? 10.168 0.134 -28.046 1.00 75.94 96 HIS A O 1
ATOM 813 N N . GLN A 1 97 ? 7.986 -0.315 -28.333 1.00 77.12 97 GLN A N 1
ATOM 814 C CA . GLN A 1 97 ? 7.531 0.949 -27.755 1.00 77.12 97 GLN A CA 1
ATOM 815 C C . GLN A 1 97 ? 7.771 0.981 -26.246 1.00 77.12 97 GLN A C 1
ATOM 817 O O . GLN A 1 97 ? 8.219 2.002 -25.730 1.00 77.12 97 GLN A O 1
ATOM 822 N N . LEU A 1 98 ? 7.559 -0.142 -25.551 1.00 77.38 98 LEU A N 1
ATOM 823 C CA . LEU A 1 98 ? 7.869 -0.258 -24.125 1.00 77.38 98 LEU A CA 1
ATOM 824 C C . LEU A 1 98 ? 9.369 -0.068 -23.852 1.00 77.38 98 LEU A C 1
ATOM 826 O O . LEU A 1 98 ? 9.735 0.706 -22.972 1.00 77.38 98 LEU A O 1
ATOM 830 N N . ALA A 1 99 ? 10.234 -0.724 -24.632 1.00 79.62 99 ALA A N 1
ATOM 831 C CA . ALA A 1 99 ? 11.685 -0.585 -24.510 1.00 79.62 99 ALA A CA 1
ATOM 832 C C . ALA A 1 99 ? 12.155 0.853 -24.777 1.00 79.62 99 ALA A C 1
ATOM 834 O O . ALA A 1 99 ? 13.032 1.356 -24.078 1.00 79.62 99 ALA A O 1
ATOM 835 N N . LYS A 1 100 ? 11.540 1.531 -25.754 1.00 80.31 100 LYS A N 1
ATOM 836 C CA . LYS A 1 100 ? 11.831 2.933 -26.063 1.00 80.31 100 LYS A CA 1
ATOM 837 C C . LYS A 1 100 ? 11.449 3.861 -24.908 1.00 80.31 100 LYS A C 1
ATOM 839 O O . LYS A 1 100 ? 12.280 4.655 -24.484 1.00 80.31 100 LYS A O 1
ATOM 844 N N . VAL A 1 101 ? 10.233 3.726 -24.374 1.00 82.06 101 VAL A N 1
ATOM 845 C CA . VAL A 1 101 ? 9.776 4.529 -23.228 1.00 82.06 101 VAL A CA 1
ATOM 846 C C . VAL A 1 101 ? 10.654 4.267 -22.008 1.00 82.06 101 VAL A C 1
ATOM 848 O O . VAL A 1 101 ? 11.078 5.213 -21.359 1.00 82.06 101 VAL A O 1
ATOM 851 N N . TYR A 1 102 ? 10.989 3.004 -21.731 1.00 79.69 102 TYR A N 1
ATOM 852 C CA . TYR A 1 102 ? 11.882 2.647 -20.631 1.00 79.69 102 TYR A CA 1
ATOM 853 C C . TYR A 1 102 ? 13.270 3.275 -20.783 1.00 79.69 102 TYR A C 1
ATOM 855 O O . TYR A 1 102 ? 13.790 3.827 -19.816 1.00 79.69 102 TYR A O 1
ATOM 863 N N . ALA A 1 103 ? 13.862 3.221 -21.980 1.00 80.38 103 ALA A N 1
ATOM 864 C CA . ALA A 1 103 ? 15.136 3.875 -22.252 1.00 80.38 103 ALA A CA 1
ATOM 865 C C . ALA A 1 103 ? 15.038 5.385 -22.005 1.00 80.38 103 ALA A C 1
ATOM 867 O O . ALA A 1 103 ? 15.843 5.917 -21.254 1.00 80.38 103 ALA A O 1
ATOM 868 N N . GLU A 1 104 ? 14.020 6.057 -22.546 1.00 80.62 104 GLU A N 1
ATOM 869 C CA . GLU A 1 104 ? 13.823 7.504 -22.381 1.00 80.62 104 GLU A CA 1
ATOM 870 C C . GLU A 1 104 ? 13.630 7.908 -20.909 1.00 80.62 104 GLU A C 1
ATOM 872 O O . GLU A 1 104 ? 14.279 8.838 -20.442 1.00 80.62 104 GLU A O 1
ATOM 877 N N . THR A 1 105 ? 12.804 7.188 -20.143 1.00 77.06 105 THR A N 1
ATOM 878 C CA . THR A 1 105 ? 12.522 7.540 -18.739 1.00 77.06 105 THR A CA 1
ATOM 879 C C . THR A 1 105 ? 13.636 7.152 -17.775 1.00 77.06 105 THR A C 1
ATOM 881 O O . THR A 1 105 ? 13.741 7.723 -16.693 1.00 77.06 105 THR A O 1
ATOM 884 N N . THR A 1 106 ? 14.439 6.146 -18.123 1.00 74.19 106 THR A N 1
ATOM 885 C CA . THR A 1 106 ? 15.470 5.611 -17.224 1.00 74.19 106 THR A CA 1
ATOM 886 C C . THR A 1 106 ? 16.841 6.214 -17.520 1.00 74.19 106 THR A C 1
ATOM 888 O O . THR A 1 106 ? 17.620 6.383 -16.584 1.00 74.19 106 THR A O 1
ATOM 891 N N . LEU A 1 107 ? 17.136 6.616 -18.768 1.00 67.25 107 LEU A N 1
ATOM 892 C CA . LEU A 1 107 ? 18.406 7.274 -19.108 1.00 67.25 107 LEU A CA 1
ATOM 893 C C . LEU A 1 107 ? 18.594 8.603 -18.374 1.00 67.25 107 LEU A C 1
ATOM 895 O O . LEU A 1 107 ? 19.709 8.896 -17.960 1.00 67.25 107 LEU A O 1
ATOM 899 N N . GLU A 1 108 ? 17.529 9.387 -18.176 1.00 65.88 108 GLU A N 1
ATOM 900 C CA . GLU A 1 108 ? 17.622 10.673 -17.462 1.00 65.88 108 GLU A CA 1
ATOM 901 C C . GLU A 1 108 ? 18.056 10.514 -15.995 1.00 65.88 108 GLU A C 1
ATOM 903 O O . GLU A 1 108 ? 18.577 11.448 -15.384 1.00 65.88 108 GLU A O 1
ATOM 908 N N . HIS A 1 109 ? 17.857 9.324 -15.425 1.00 71.50 109 HIS A N 1
ATOM 909 C CA . HIS A 1 109 ? 18.210 8.993 -14.046 1.00 71.50 109 HIS A CA 1
ATOM 910 C C . HIS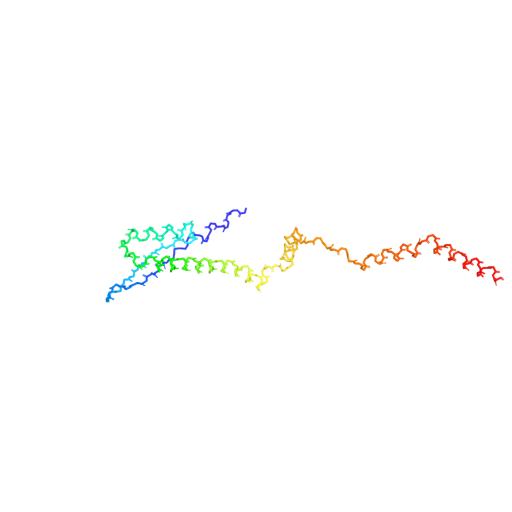 A 1 109 ? 19.410 8.045 -13.941 1.00 71.50 109 HIS A C 1
ATOM 912 O O . HIS A 1 109 ? 19.892 7.783 -12.835 1.00 71.50 109 HIS A O 1
ATOM 918 N N . ALA A 1 110 ? 19.897 7.526 -15.069 1.00 71.31 110 ALA A N 1
ATOM 919 C CA . ALA A 1 110 ? 21.081 6.691 -15.116 1.00 71.31 110 ALA A CA 1
ATOM 920 C C . ALA A 1 110 ? 22.331 7.554 -14.912 1.00 71.31 110 ALA A C 1
ATOM 922 O O . ALA A 1 110 ? 22.422 8.689 -15.384 1.00 71.31 110 ALA A O 1
ATOM 923 N N . ARG A 1 111 ? 23.323 7.012 -14.196 1.00 68.00 111 ARG A N 1
ATOM 924 C CA . ARG A 1 111 ? 24.643 7.650 -14.155 1.00 68.00 111 ARG A CA 1
ATOM 925 C C . ARG A 1 111 ? 25.226 7.633 -15.573 1.00 68.00 111 ARG A C 1
ATOM 927 O O . ARG A 1 111 ? 25.071 6.610 -16.241 1.00 68.00 111 ARG A O 1
ATOM 934 N N . PRO A 1 112 ? 25.890 8.716 -16.018 1.00 69.88 112 PRO A N 1
ATOM 935 C CA . PRO A 1 112 ? 26.640 8.693 -17.266 1.00 69.88 112 PRO A CA 1
ATOM 936 C C . PRO A 1 112 ? 27.562 7.476 -17.282 1.00 69.88 112 PRO A C 1
ATOM 938 O O . PRO A 1 112 ? 28.168 7.173 -16.251 1.00 69.88 112 PRO A O 1
ATOM 941 N N . GLU A 1 113 ? 27.639 6.780 -18.417 1.00 64.31 113 GLU A N 1
ATOM 942 C CA . GLU A 1 113 ? 28.576 5.669 -18.573 1.00 64.31 113 GLU A CA 1
ATOM 943 C C . GLU A 1 113 ? 29.983 6.163 -18.213 1.00 64.31 113 GLU A C 1
ATOM 945 O O . GLU A 1 113 ? 30.480 7.150 -18.761 1.00 64.31 113 GLU A O 1
ATOM 950 N N . GLU A 1 114 ? 30.595 5.527 -17.213 1.00 64.31 114 GLU A N 1
ATOM 951 C CA . GLU A 1 114 ? 31.967 5.833 -16.837 1.00 64.31 114 GLU A CA 1
ATOM 952 C C . GLU A 1 114 ? 32.869 5.382 -17.986 1.00 64.31 114 GLU A C 1
ATOM 954 O O . GLU A 1 114 ? 32.796 4.232 -18.423 1.00 64.31 114 GLU A O 1
ATOM 959 N N . ARG A 1 115 ? 33.698 6.304 -18.486 1.00 59.03 115 ARG A N 1
ATOM 960 C CA . ARG A 1 115 ? 34.657 6.053 -19.566 1.00 59.03 115 ARG A CA 1
ATOM 961 C C . ARG A 1 115 ? 35.467 4.799 -19.230 1.00 59.03 115 ARG A C 1
ATOM 963 O O . ARG A 1 115 ? 36.210 4.770 -18.249 1.00 59.03 115 ARG A O 1
ATOM 970 N N . ASN A 1 116 ? 35.264 3.739 -20.008 1.00 61.81 116 ASN A N 1
ATOM 971 C CA . ASN A 1 116 ? 35.894 2.450 -19.769 1.00 61.81 116 ASN A CA 1
ATOM 972 C C . ASN A 1 116 ? 37.383 2.556 -20.126 1.00 61.81 116 ASN A C 1
ATOM 974 O O . ASN A 1 116 ? 37.722 2.989 -21.224 1.00 61.81 116 ASN A O 1
ATOM 978 N N . GLY A 1 117 ? 38.287 2.112 -19.248 1.00 61.38 117 GLY A N 1
ATOM 979 C CA . GLY A 1 117 ? 39.740 2.226 -19.469 1.00 61.38 117 GLY A CA 1
ATOM 980 C C . GLY A 1 117 ? 40.264 1.506 -20.726 1.00 61.38 117 GLY A C 1
ATOM 981 O O . GLY A 1 117 ? 41.399 1.727 -21.141 1.00 61.38 117 GLY A O 1
ATOM 982 N N . ALA A 1 118 ? 39.448 0.657 -21.360 1.00 64.25 118 ALA A N 1
ATOM 983 C CA . ALA A 1 118 ? 39.747 0.065 -22.663 1.00 64.25 118 ALA A CA 1
ATOM 984 C C . ALA A 1 118 ? 39.662 1.075 -23.826 1.00 64.25 118 ALA A C 1
ATOM 986 O O . ALA A 1 118 ? 40.426 0.956 -24.783 1.00 64.25 118 ALA A O 1
ATOM 987 N N . GLU A 1 119 ? 38.773 2.068 -23.744 1.00 63.53 119 GLU A N 1
ATOM 988 C CA . GLU A 1 119 ? 38.661 3.140 -24.743 1.00 63.53 119 GLU A CA 1
ATOM 989 C C . GLU A 1 119 ? 39.868 4.084 -24.654 1.00 63.53 119 GLU A C 1
ATOM 991 O O . GLU A 1 119 ? 40.455 4.431 -25.675 1.00 63.53 119 GLU A O 1
ATOM 996 N N . ASP A 1 120 ? 40.346 4.363 -23.434 1.00 72.31 120 ASP A N 1
ATOM 997 C CA . ASP A 1 120 ? 41.598 5.099 -23.204 1.00 72.31 120 ASP A CA 1
ATOM 998 C C . ASP A 1 120 ? 42.811 4.416 -23.831 1.00 72.31 120 ASP A C 1
ATOM 1000 O O . ASP A 1 120 ? 43.690 5.074 -24.386 1.00 72.31 120 ASP A O 1
ATOM 1004 N N . PHE A 1 1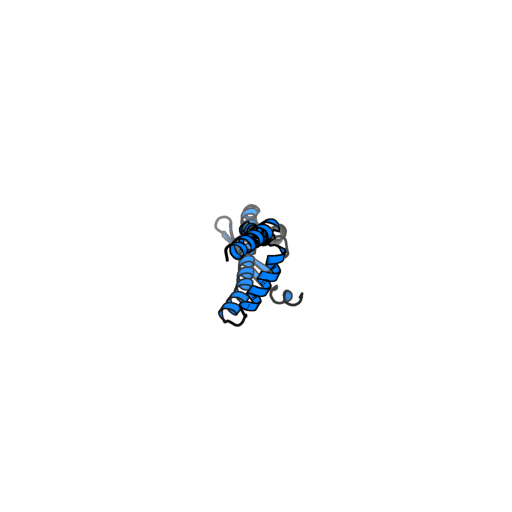21 ? 42.873 3.086 -23.759 1.00 78.38 121 PHE A N 1
ATOM 1005 C CA . PHE A 1 121 ? 43.971 2.346 -24.368 1.00 78.38 121 PHE A CA 1
ATOM 1006 C C . PHE A 1 121 ? 43.952 2.447 -25.896 1.00 78.38 121 PHE A C 1
ATOM 1008 O O . PHE A 1 121 ? 45.015 2.562 -26.506 1.00 78.38 121 PHE A O 1
ATOM 1015 N N . ALA A 1 122 ? 42.770 2.405 -26.517 1.00 82.50 122 ALA A N 1
ATOM 1016 C CA . ALA A 1 122 ? 42.637 2.515 -27.966 1.00 82.50 122 ALA A CA 1
ATOM 1017 C C . ALA A 1 122 ? 43.083 3.897 -28.468 1.00 82.50 122 ALA A C 1
ATOM 1019 O O . ALA A 1 122 ? 43.860 3.964 -29.421 1.00 82.50 122 ALA A O 1
ATOM 1020 N N . ASP A 1 123 ? 42.670 4.965 -27.779 1.00 80.81 123 ASP A N 1
ATOM 1021 C CA . ASP A 1 123 ? 43.055 6.344 -28.100 1.00 80.81 123 ASP A CA 1
ATOM 1022 C C . ASP A 1 123 ? 44.574 6.541 -27.978 1.00 80.81 123 ASP A C 1
ATOM 1024 O O . ASP A 1 123 ? 45.237 6.987 -28.914 1.00 80.81 123 ASP A O 1
ATOM 1028 N N . VAL A 1 124 ? 45.162 6.112 -26.855 1.00 84.31 124 VAL A N 1
ATOM 1029 C CA . VAL A 1 124 ? 46.610 6.232 -26.615 1.00 84.31 124 VAL A CA 1
ATOM 1030 C C . VAL A 1 124 ? 47.421 5.404 -27.617 1.00 84.31 124 VAL A C 1
ATOM 1032 O O . VAL A 1 124 ? 48.494 5.824 -28.051 1.00 84.31 124 VAL A O 1
ATOM 1035 N 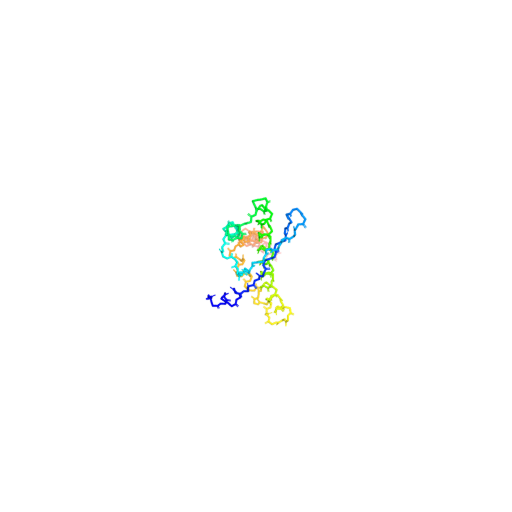N . ASN A 1 125 ? 46.935 4.221 -27.999 1.00 83.38 125 ASN A N 1
ATOM 1036 C CA . ASN A 1 125 ? 47.595 3.386 -29.000 1.00 83.38 125 ASN A CA 1
ATOM 1037 C C . ASN A 1 125 ? 47.550 4.039 -30.390 1.00 83.38 125 ASN A C 1
ATOM 1039 O O . ASN A 1 125 ? 48.569 4.072 -31.081 1.00 83.38 125 ASN A O 1
ATOM 1043 N N . HIS A 1 126 ? 46.400 4.606 -30.768 1.00 88.56 126 HIS A N 1
ATOM 1044 C CA . HIS A 1 126 ? 46.243 5.333 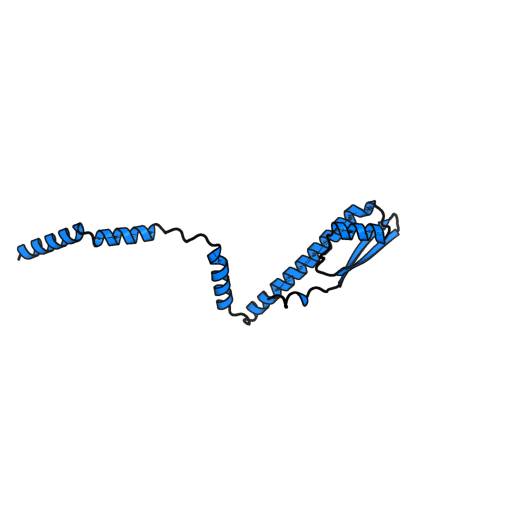-32.023 1.00 88.56 126 HIS A CA 1
ATOM 1045 C C . HIS A 1 126 ? 47.206 6.527 -32.103 1.00 88.56 126 HIS A C 1
ATOM 1047 O O . HIS A 1 126 ? 47.947 6.652 -33.080 1.00 88.56 126 HIS A O 1
ATOM 1053 N N . ASP A 1 127 ? 47.289 7.326 -31.037 1.00 86.25 127 ASP A N 1
ATOM 1054 C CA . ASP A 1 127 ? 48.228 8.449 -30.935 1.00 86.25 127 ASP A CA 1
ATOM 1055 C C . ASP A 1 127 ? 49.692 7.998 -31.019 1.00 86.25 127 ASP A C 1
ATOM 1057 O O . ASP A 1 127 ? 50.537 8.684 -31.598 1.00 86.25 127 ASP A O 1
ATOM 1061 N N . LEU A 1 128 ? 50.016 6.826 -30.467 1.00 85.94 128 LEU A N 1
ATOM 1062 C CA . LEU A 1 128 ? 51.370 6.282 -30.504 1.00 85.94 128 LEU A CA 1
ATOM 1063 C C . LEU A 1 128 ? 51.767 5.810 -31.913 1.00 85.94 128 LEU A C 1
ATOM 1065 O O . LEU A 1 128 ? 52.890 6.082 -32.347 1.00 85.94 128 LEU A O 1
ATOM 1069 N N . ILE A 1 129 ? 50.856 5.143 -32.631 1.00 83.56 129 ILE A N 1
ATOM 1070 C CA . ILE A 1 129 ? 51.062 4.664 -34.012 1.00 83.56 129 ILE A CA 1
ATOM 1071 C C . ILE A 1 129 ? 51.164 5.824 -35.006 1.00 83.56 129 ILE A C 1
ATOM 1073 O O . ILE A 1 129 ? 51.875 5.710 -36.000 1.00 83.56 129 ILE A O 1
ATOM 1077 N N . HIS A 1 130 ? 50.473 6.931 -34.739 1.00 86.38 130 HIS A N 1
ATOM 1078 C CA . HIS A 1 130 ? 50.541 8.148 -35.552 1.00 86.38 130 HIS A CA 1
ATOM 1079 C C . HIS A 1 130 ? 51.472 9.209 -34.959 1.00 86.38 130 HIS A C 1
ATOM 1081 O O . HIS A 1 130 ? 51.455 10.371 -35.364 1.00 86.38 130 HIS A O 1
ATOM 1087 N N . SER A 1 131 ? 52.313 8.824 -33.999 1.00 87.25 131 SER A N 1
ATOM 1088 C CA . SER A 1 131 ? 53.235 9.765 -33.382 1.00 87.25 131 SER A CA 1
ATOM 1089 C C . SER A 1 131 ? 54.311 10.204 -34.387 1.00 87.25 131 SER A C 1
ATOM 1091 O O . SER A 1 131 ? 54.827 9.372 -35.141 1.00 87.25 131 SER A O 1
ATOM 1093 N N . PRO A 1 132 ? 54.773 11.466 -34.339 1.00 85.44 132 PRO A N 1
ATOM 1094 C CA . PRO A 1 132 ? 55.878 11.937 -35.181 1.00 85.44 132 PRO A CA 1
ATOM 1095 C C . PRO A 1 132 ? 57.158 11.094 -35.040 1.00 85.44 132 PRO A C 1
ATOM 1097 O O . PRO A 1 132 ? 57.956 10.977 -35.972 1.00 85.44 132 PRO A O 1
ATOM 1100 N N . ALA A 1 133 ? 57.359 10.478 -33.869 1.00 87.31 133 ALA A N 1
ATOM 1101 C CA . ALA A 1 133 ? 58.470 9.569 -33.609 1.00 87.31 133 ALA A CA 1
ATOM 1102 C C . ALA A 1 133 ? 58.348 8.262 -34.412 1.00 87.31 133 ALA A C 1
ATOM 1104 O O . ALA A 1 133 ? 59.334 7.817 -35.002 1.00 87.31 133 ALA A O 1
ATOM 1105 N N . SER A 1 134 ? 57.147 7.677 -34.474 1.00 85.81 134 SER A N 1
ATOM 1106 C CA . SER A 1 134 ? 56.879 6.473 -35.270 1.00 85.81 134 SER A CA 1
ATOM 1107 C C . SER A 1 134 ? 57.056 6.726 -36.772 1.00 85.81 134 SER A C 1
ATOM 1109 O O . SER A 1 134 ? 57.740 5.954 -37.442 1.00 85.81 134 SER A O 1
ATOM 1111 N N . GLU A 1 135 ? 56.569 7.860 -37.286 1.00 83.88 135 GLU A N 1
ATOM 1112 C CA . GLU A 1 135 ? 56.769 8.260 -38.684 1.00 83.88 135 GLU A CA 1
ATOM 1113 C C . GLU A 1 135 ? 58.254 8.452 -39.014 1.00 83.88 135 GLU A C 1
ATOM 1115 O O . GLU A 1 135 ? 58.729 8.034 -40.072 1.00 83.88 135 GLU A O 1
ATOM 1120 N N . THR A 1 136 ? 59.021 9.042 -38.092 1.00 86.12 136 THR A N 1
ATOM 1121 C CA . THR A 1 136 ? 60.469 9.228 -38.260 1.00 86.12 136 THR A CA 1
ATOM 1122 C C . THR A 1 136 ? 61.201 7.887 -38.342 1.00 86.12 136 THR A C 1
ATOM 1124 O O . THR A 1 136 ? 62.061 7.715 -39.207 1.00 86.12 136 THR A O 1
ATOM 1127 N N . LEU A 1 137 ? 60.855 6.926 -37.479 1.00 86.56 137 LEU A N 1
ATOM 1128 C CA . LEU A 1 137 ? 61.440 5.582 -37.502 1.00 86.56 137 LEU A CA 1
ATOM 1129 C C . LEU A 1 137 ? 61.121 4.846 -38.807 1.00 86.56 137 LEU A C 1
ATOM 1131 O O . LEU A 1 137 ? 62.038 4.336 -39.446 1.00 86.56 137 LEU A O 1
ATOM 1135 N N . LEU A 1 138 ? 59.862 4.869 -39.251 1.00 84.69 138 LEU A N 1
ATOM 1136 C CA . LEU A 1 138 ? 59.446 4.250 -40.515 1.00 84.69 138 LEU A CA 1
ATOM 1137 C C . LEU A 1 138 ? 60.167 4.870 -41.722 1.00 84.69 138 LEU A C 1
ATOM 1139 O O . LEU A 1 138 ? 60.621 4.159 -42.621 1.00 84.69 138 LEU A O 1
ATOM 1143 N N . ASN A 1 139 ? 60.341 6.194 -41.725 1.00 86.00 139 ASN A N 1
ATOM 1144 C CA . ASN A 1 139 ? 61.091 6.892 -42.768 1.00 86.00 139 ASN A CA 1
ATOM 1145 C C . ASN A 1 139 ? 62.583 6.525 -42.758 1.00 86.00 139 ASN A C 1
ATOM 1147 O O . ASN A 1 139 ? 63.187 6.356 -43.819 1.00 86.00 139 ASN A O 1
ATOM 1151 N N . LEU A 1 140 ? 63.196 6.378 -41.581 1.00 87.81 140 LEU A N 1
ATOM 1152 C CA . LEU A 1 140 ? 64.585 5.928 -41.460 1.00 87.81 140 LEU A CA 1
ATOM 1153 C C . LEU A 1 140 ? 64.759 4.484 -41.938 1.00 87.81 140 LEU A C 1
ATOM 1155 O O . LEU A 1 140 ? 65.711 4.208 -42.669 1.00 87.81 140 LEU A O 1
ATOM 1159 N N . GLU A 1 141 ? 63.840 3.583 -41.586 1.00 87.56 141 GLU A N 1
ATOM 1160 C CA . GLU A 1 141 ? 63.827 2.205 -42.088 1.00 87.56 141 GLU A CA 1
ATOM 1161 C C . GLU A 1 141 ? 63.715 2.170 -43.613 1.00 87.56 141 GLU A C 1
ATOM 1163 O O . GLU A 1 141 ? 64.501 1.488 -44.275 1.00 87.56 141 GLU A O 1
ATOM 1168 N N . HIS A 1 142 ? 62.799 2.956 -44.183 1.00 86.38 142 HIS A N 1
ATOM 1169 C CA . HIS A 1 142 ? 62.636 3.063 -45.628 1.00 86.38 142 HIS A CA 1
ATOM 1170 C C . HIS A 1 142 ? 63.922 3.544 -46.311 1.00 86.38 142 HIS A C 1
ATOM 1172 O O . HIS A 1 142 ? 64.394 2.916 -47.259 1.00 86.38 142 HIS A O 1
ATOM 1178 N N . ASN A 1 143 ? 64.535 4.610 -45.793 1.00 86.50 143 ASN A N 1
ATOM 1179 C CA . ASN A 1 143 ? 65.776 5.164 -46.334 1.00 86.50 143 ASN A CA 1
ATOM 1180 C C . ASN A 1 143 ? 66.959 4.194 -46.200 1.00 86.50 143 ASN A C 1
ATOM 1182 O O . ASN A 1 143 ? 67.778 4.080 -47.113 1.00 86.50 143 ASN A O 1
ATOM 1186 N N . TYR A 1 144 ? 67.047 3.461 -45.090 1.00 87.44 144 TYR A N 1
ATOM 1187 C CA . TYR A 1 144 ? 68.085 2.455 -44.878 1.00 87.44 144 TYR A CA 1
ATOM 1188 C C . TYR A 1 144 ? 67.933 1.261 -45.828 1.00 87.44 144 TYR A C 1
ATOM 1190 O O . TYR A 1 144 ? 68.921 0.780 -46.383 1.00 87.44 144 TYR A O 1
ATOM 1198 N N . LEU A 1 145 ? 66.699 0.801 -46.054 1.00 84.44 145 LEU A N 1
ATOM 1199 C CA . LEU A 1 145 ? 66.398 -0.261 -47.014 1.00 84.44 145 LEU A CA 1
ATOM 1200 C C . LEU A 1 145 ? 66.639 0.188 -48.460 1.00 84.44 145 LEU A C 1
ATOM 1202 O O . LEU A 1 145 ? 67.161 -0.592 -49.254 1.00 84.44 145 LEU A O 1
ATOM 1206 N N . ALA A 1 146 ? 66.306 1.436 -48.796 1.00 80.19 146 ALA A N 1
ATOM 1207 C CA . ALA A 1 146 ? 66.532 2.003 -50.123 1.00 80.19 146 ALA A CA 1
ATOM 1208 C C . ALA A 1 146 ? 68.026 2.211 -50.428 1.00 80.19 146 ALA A C 1
ATOM 1210 O O . ALA A 1 146 ? 68.452 1.976 -51.551 1.00 80.19 146 ALA A O 1
ATOM 1211 N N . SER A 1 147 ? 68.824 2.589 -49.424 1.00 76.69 147 SER A N 1
ATOM 1212 C CA . SER A 1 147 ? 70.284 2.758 -49.526 1.00 76.69 147 SER A CA 1
ATOM 1213 C C . SER A 1 147 ? 71.054 1.430 -49.661 1.00 76.69 147 SER A C 1
ATOM 1215 O O . SER A 1 147 ? 72.198 1.406 -50.105 1.00 76.69 147 SER A O 1
ATOM 1217 N N . LYS A 1 148 ? 70.432 0.301 -49.291 1.00 65.31 148 LYS A N 1
ATOM 1218 C CA . LYS A 1 148 ? 71.006 -1.053 -49.413 1.00 65.31 148 LYS A CA 1
ATOM 1219 C C . LYS A 1 148 ? 70.729 -1.751 -50.758 1.00 65.31 148 LYS A C 1
ATOM 1221 O O . LYS A 1 148 ? 71.060 -2.931 -50.886 1.00 65.31 148 LYS A O 1
ATOM 1226 N N . LYS A 1 149 ? 70.129 -1.062 -51.732 1.00 52.78 149 LYS A N 1
ATOM 1227 C CA . LYS A 1 149 ? 69.977 -1.512 -53.127 1.00 52.78 149 LYS A CA 1
ATOM 1228 C C . LYS A 1 149 ? 70.949 -0.774 -54.036 1.00 52.78 149 LYS A C 1
ATOM 1230 O O . LYS A 1 149 ? 71.398 -1.420 -55.006 1.00 52.78 149 LYS A O 1
#

Organism: Myodes glareolus (NCBI:txid447135)

Foldseek 3Di:
DPPPVPPPFFDWDWDWDWDDDVPDIDIDIDTDTPPRPDDLVVVLVCVCVVVVDDPVCSVVSSVSSVVVNVVVVVVVVVVVVVVVVVCVVVVVDDVVVVVVVCCVVVVVVDDPPDDDVVVVVVVVVVCVCVPPVVVVVVVVVVVVVVVVD

Sequence (149 aa):
MKKNRERFYNKEREFVYKFKVGNERFELRVPLKFPVDENVSHLHGCLMLLHNLPCFIESDLKEALSRFVEEESLRDHDREAEAPLEAVKLREVDVHQLAKVYAETTLEHARPEERNGAEDFADVNHDLIHSPASETLLNLEHNYLASKK

InterPro domains:
  IPR019311 Ferry endosomal RAB5 effector complex subunit 3 [PF10154] (42-146)
  IPR019311 Ferry endosomal RAB5 effector complex subunit 3 [PTHR16525] (7-146)